Protein AF-A0A1V2Z956-F1 (afdb_monomer_lite)

Structure (mmCIF, N/CA/C/O backbone):
data_AF-A0A1V2Z956-F1
#
_entry.id   AF-A0A1V2Z956-F1
#
loop_
_atom_site.group_PDB
_atom_site.id
_atom_site.type_symbol
_atom_site.label_atom_id
_atom_site.label_alt_id
_atom_site.label_comp_id
_atom_site.label_asym_id
_atom_site.label_entity_id
_atom_site.label_seq_id
_atom_site.pdbx_PDB_ins_code
_atom_site.Cartn_x
_atom_site.Cartn_y
_atom_site.Cartn_z
_atom_site.occupancy
_atom_site.B_iso_or_equiv
_atom_site.auth_seq_id
_atom_site.auth_comp_id
_atom_site.auth_asym_id
_atom_site.auth_atom_id
_atom_site.pdbx_PDB_model_num
ATOM 1 N N . VAL A 1 1 ? -2.559 3.714 5.694 1.00 95.69 1 VAL A N 1
ATOM 2 C CA . VAL A 1 1 ? -2.040 2.980 4.511 1.00 95.69 1 VAL A CA 1
ATOM 3 C C . VAL A 1 1 ? -0.737 2.316 4.897 1.00 95.69 1 VAL A C 1
ATOM 5 O O . VAL A 1 1 ? -0.008 2.910 5.682 1.00 95.69 1 VAL A O 1
ATOM 8 N N . ALA A 1 2 ? -0.468 1.113 4.402 1.00 96.62 2 ALA A N 1
ATOM 9 C CA . ALA A 1 2 ? 0.821 0.449 4.570 1.00 96.62 2 ALA A CA 1
ATOM 10 C C . ALA A 1 2 ? 1.569 0.455 3.231 1.00 96.62 2 ALA A C 1
ATOM 12 O O . ALA A 1 2 ? 0.966 0.180 2.194 1.00 96.62 2 ALA A O 1
ATOM 13 N N . VAL A 1 3 ? 2.863 0.774 3.256 1.00 96.94 3 VAL A N 1
ATOM 14 C CA . VAL A 1 3 ? 3.761 0.660 2.099 1.00 96.94 3 VAL A CA 1
ATOM 15 C C . VAL A 1 3 ? 4.811 -0.378 2.452 1.00 96.94 3 VAL A C 1
ATOM 17 O O . VAL A 1 3 ? 5.456 -0.252 3.493 1.00 96.94 3 VAL A O 1
ATOM 20 N N . VAL A 1 4 ? 4.945 -1.413 1.629 1.00 96.19 4 VAL A N 1
ATOM 21 C CA . VAL A 1 4 ? 5.798 -2.567 1.923 1.00 96.19 4 VAL A CA 1
ATOM 22 C C . VAL A 1 4 ? 6.745 -2.860 0.767 1.00 96.19 4 VAL A C 1
ATOM 24 O O . VAL A 1 4 ? 6.358 -2.837 -0.400 1.00 96.19 4 VAL A O 1
ATOM 27 N N . GLU A 1 5 ? 7.984 -3.174 1.113 1.00 95.75 5 GLU A N 1
ATOM 28 C CA . GLU A 1 5 ? 8.953 -3.817 0.233 1.00 95.75 5 GLU A CA 1
ATOM 29 C C . GLU A 1 5 ? 9.013 -5.297 0.610 1.00 95.75 5 GLU A C 1
ATOM 31 O O . GLU A 1 5 ? 9.034 -5.652 1.793 1.00 95.75 5 GLU A O 1
ATOM 36 N N . ARG A 1 6 ? 8.989 -6.172 -0.393 1.00 94.25 6 ARG A N 1
ATOM 37 C CA . ARG A 1 6 ? 9.079 -7.620 -0.194 1.00 94.25 6 ARG A CA 1
ATOM 38 C C . ARG A 1 6 ? 10.505 -8.089 -0.444 1.00 94.25 6 ARG A C 1
ATOM 40 O O . ARG A 1 6 ? 11.158 -7.586 -1.347 1.00 94.25 6 ARG A O 1
ATOM 47 N N . ARG A 1 7 ? 10.931 -9.123 0.293 1.00 93.62 7 ARG A N 1
ATOM 48 C CA . ARG A 1 7 ? 12.212 -9.811 0.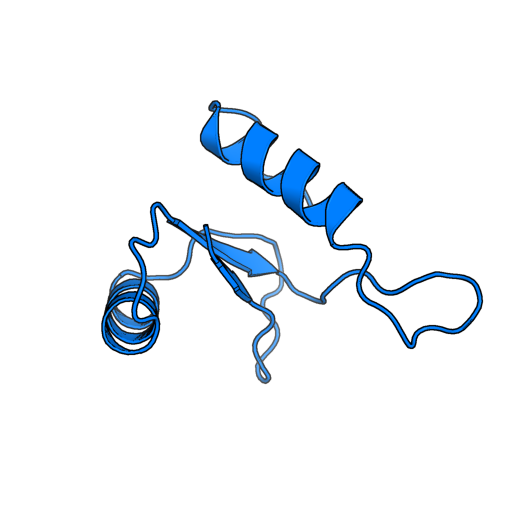045 1.00 93.62 7 ARG A CA 1
ATOM 49 C C . ARG A 1 7 ? 12.292 -10.352 -1.384 1.00 93.62 7 ARG A C 1
ATOM 51 O O . ARG A 1 7 ? 13.292 -10.149 -2.057 1.00 93.62 7 ARG A O 1
ATOM 58 N N . ASP A 1 8 ? 11.201 -10.957 -1.854 1.00 90.75 8 ASP A N 1
ATOM 59 C CA . ASP A 1 8 ? 11.008 -11.249 -3.273 1.00 90.75 8 ASP A CA 1
ATOM 60 C C . ASP A 1 8 ? 10.444 -9.995 -3.939 1.00 90.75 8 ASP A C 1
ATOM 62 O O . ASP A 1 8 ? 9.232 -9.740 -3.901 1.00 90.75 8 ASP A O 1
ATOM 66 N N . ALA A 1 9 ? 11.344 -9.167 -4.470 1.00 86.56 9 ALA A N 1
ATOM 67 C CA . ALA A 1 9 ? 10.986 -7.873 -5.026 1.00 86.56 9 ALA A CA 1
ATOM 68 C C . ALA A 1 9 ? 9.952 -8.011 -6.155 1.00 86.56 9 ALA A C 1
ATOM 70 O O . ALA A 1 9 ? 10.027 -8.887 -7.019 1.00 86.56 9 ALA A O 1
ATOM 71 N N . VAL A 1 10 ? 8.976 -7.103 -6.164 1.00 94.31 10 VAL A N 1
ATOM 72 C CA . VAL A 1 10 ? 8.027 -6.983 -7.274 1.00 94.31 10 VAL A CA 1
ATOM 73 C C . VAL A 1 10 ? 8.636 -6.135 -8.386 1.00 94.31 10 VAL A C 1
ATOM 75 O O . VAL A 1 10 ? 9.337 -5.167 -8.118 1.00 94.31 10 VAL A O 1
ATOM 78 N N . ALA A 1 11 ? 8.313 -6.436 -9.645 1.00 94.69 11 ALA A N 1
ATOM 79 C CA . ALA A 1 11 ? 8.839 -5.674 -10.783 1.00 94.69 11 ALA A CA 1
ATOM 80 C C . ALA A 1 11 ? 8.317 -4.224 -10.855 1.00 94.69 11 ALA A C 1
ATOM 82 O O . ALA A 1 11 ? 8.952 -3.360 -11.450 1.00 94.69 11 ALA A O 1
ATOM 83 N N . ARG A 1 12 ? 7.134 -3.952 -10.291 1.00 95.50 12 ARG A N 1
ATOM 84 C CA . ARG A 1 12 ? 6.492 -2.631 -10.316 1.00 95.50 12 ARG A CA 1
ATOM 85 C C . ARG A 1 12 ? 5.606 -2.420 -9.100 1.00 95.50 12 ARG A C 1
ATOM 87 O O . ARG A 1 12 ? 5.074 -3.386 -8.549 1.00 95.50 12 ARG A O 1
ATOM 94 N N . THR A 1 13 ? 5.392 -1.153 -8.753 1.00 97.25 13 THR A N 1
ATOM 95 C CA . THR A 1 13 ? 4.421 -0.757 -7.733 1.00 97.25 13 THR A CA 1
ATOM 96 C C . THR A 1 13 ? 3.036 -1.307 -8.058 1.00 97.25 13 THR A C 1
ATOM 98 O O . THR A 1 13 ? 2.558 -1.186 -9.191 1.00 97.25 13 THR A O 1
ATOM 101 N N . ARG A 1 14 ? 2.379 -1.897 -7.059 1.00 96.94 14 ARG A N 1
ATOM 102 C CA . ARG A 1 14 ? 1.012 -2.416 -7.174 1.00 96.94 14 ARG A CA 1
ATOM 103 C C . ARG A 1 14 ? 0.305 -2.438 -5.823 1.00 96.94 14 ARG A C 1
ATOM 105 O O . ARG A 1 14 ? 0.941 -2.342 -4.778 1.00 96.94 14 ARG A O 1
ATOM 112 N N . LEU A 1 15 ? -1.011 -2.632 -5.845 1.00 97.56 15 LEU A N 1
ATOM 113 C CA . LEU A 1 15 ? -1.726 -3.091 -4.656 1.00 97.56 15 LEU A CA 1
ATOM 114 C C . LEU A 1 15 ? -1.258 -4.504 -4.284 1.00 97.56 15 LEU A C 1
ATOM 116 O O . LEU A 1 15 ? -0.947 -5.324 -5.160 1.00 97.56 15 LEU A O 1
ATOM 120 N N . ALA A 1 16 ? -1.213 -4.776 -2.983 1.00 97.50 16 ALA A N 1
ATOM 121 C CA . ALA A 1 16 ? -1.061 -6.138 -2.493 1.00 97.50 16 ALA A CA 1
ATOM 122 C C . ALA A 1 16 ? -2.210 -7.018 -3.003 1.00 97.50 16 ALA A C 1
ATOM 124 O O . ALA A 1 16 ? -3.333 -6.546 -3.199 1.00 97.50 16 ALA A O 1
ATOM 125 N N . ASP A 1 17 ? -1.916 -8.298 -3.215 1.00 96.69 17 ASP A N 1
ATOM 126 C CA . ASP A 1 17 ? -2.967 -9.297 -3.387 1.00 96.69 17 ASP A CA 1
ATOM 127 C C . ASP A 1 17 ? -3.826 -9.409 -2.104 1.00 96.69 17 ASP A C 1
ATOM 129 O O . ASP A 1 17 ? -3.418 -8.939 -1.034 1.00 96.69 17 ASP A O 1
ATOM 133 N N . PRO A 1 18 ? -5.052 -9.961 -2.203 1.00 97.62 18 PRO A N 1
ATOM 134 C CA . PRO A 1 18 ? -5.990 -9.978 -1.082 1.00 97.62 18 PRO A CA 1
ATOM 135 C C . PRO A 1 18 ? -5.459 -10.690 0.165 1.00 97.62 18 PRO A C 1
ATOM 137 O O . PRO A 1 18 ? -5.742 -10.235 1.271 1.00 97.62 18 PRO A O 1
ATOM 140 N N . GLU A 1 19 ? -4.685 -11.761 -0.020 1.00 97.44 19 GLU A N 1
ATOM 141 C CA . GLU A 1 19 ? -4.091 -12.553 1.061 1.00 97.44 19 GLU A CA 1
ATOM 142 C C . GLU A 1 19 ? -3.069 -11.721 1.842 1.00 97.44 19 GLU A C 1
ATOM 144 O O . GLU A 1 19 ? -3.274 -11.455 3.026 1.00 97.44 19 GLU A O 1
ATOM 149 N N . LEU A 1 20 ? -2.068 -11.148 1.163 1.00 96.56 20 LEU A N 1
ATOM 150 C CA . LEU A 1 20 ? -1.083 -10.277 1.808 1.00 96.56 20 LEU A CA 1
ATOM 151 C C . LEU A 1 20 ? -1.735 -9.054 2.474 1.00 96.56 20 LEU A C 1
ATOM 153 O O . LEU A 1 20 ? -1.308 -8.598 3.538 1.00 96.56 20 LEU A O 1
ATOM 157 N N . ALA A 1 21 ? -2.772 -8.490 1.852 1.00 97.69 21 ALA A N 1
ATOM 158 C CA . ALA A 1 21 ? -3.495 -7.364 2.429 1.00 97.69 21 ALA A CA 1
ATOM 159 C C . ALA A 1 21 ? -4.276 -7.751 3.698 1.00 97.69 21 ALA A C 1
ATOM 161 O O . ALA A 1 21 ? -4.429 -6.912 4.590 1.00 97.69 21 ALA A O 1
ATOM 162 N N . ALA A 1 22 ? -4.800 -8.977 3.778 1.00 97.44 22 ALA A N 1
ATOM 163 C CA . ALA A 1 22 ? -5.463 -9.498 4.970 1.00 97.44 22 ALA A CA 1
ATOM 164 C C . ALA A 1 22 ? -4.450 -9.755 6.093 1.00 97.44 22 ALA A C 1
ATOM 166 O O . ALA A 1 22 ? -4.657 -9.265 7.205 1.00 97.44 22 ALA A O 1
ATOM 167 N N . ASP A 1 23 ? -3.322 -10.393 5.779 1.00 97.62 23 ASP A N 1
ATOM 168 C CA . ASP A 1 23 ? -2.251 -10.676 6.741 1.00 97.62 23 ASP A CA 1
ATOM 169 C C . ASP A 1 23 ? -1.711 -9.397 7.385 1.00 97.62 23 ASP A C 1
ATOM 171 O O . ASP A 1 23 ? -1.589 -9.295 8.607 1.00 97.62 23 ASP A O 1
ATOM 175 N N . ILE A 1 24 ? -1.456 -8.365 6.576 1.00 97.44 24 ILE A N 1
ATOM 176 C CA . ILE A 1 24 ? -0.986 -7.072 7.084 1.00 97.44 24 ILE A CA 1
ATOM 177 C C . ILE A 1 24 ? -2.046 -6.402 7.958 1.00 97.44 24 ILE A C 1
ATOM 179 O O . ILE A 1 24 ? -1.696 -5.815 8.977 1.00 97.44 24 ILE A O 1
ATOM 183 N N . ARG A 1 25 ? -3.334 -6.477 7.604 1.00 97.12 25 ARG A N 1
ATOM 184 C CA . ARG A 1 25 ? -4.406 -5.916 8.447 1.00 97.12 25 ARG A CA 1
ATOM 185 C C . ARG A 1 25 ? -4.535 -6.644 9.781 1.00 97.12 25 ARG A C 1
ATOM 187 O O . ARG A 1 25 ? -4.822 -5.991 10.775 1.00 97.12 25 ARG A O 1
ATOM 194 N N . ALA A 1 26 ? -4.327 -7.957 9.802 1.00 96.88 26 ALA A N 1
ATOM 195 C CA . ALA A 1 26 ? -4.332 -8.736 11.035 1.00 96.88 26 ALA A CA 1
ATOM 196 C C . ALA A 1 26 ? -3.109 -8.419 11.916 1.00 96.88 26 ALA A C 1
ATOM 198 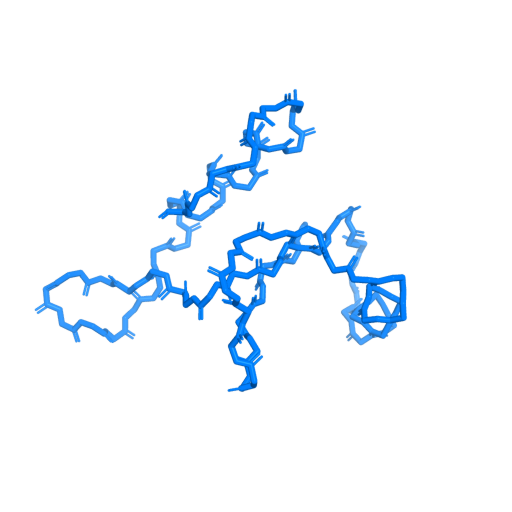O O . ALA A 1 26 ? -3.224 -8.374 13.138 1.00 96.88 26 ALA A O 1
ATOM 199 N N . ALA A 1 27 ? -1.950 -8.166 11.301 1.00 97.38 27 ALA A N 1
ATOM 200 C CA . ALA A 1 27 ? -0.707 -7.863 12.009 1.00 97.38 27 ALA A CA 1
ATOM 201 C C . ALA A 1 27 ? -0.605 -6.401 12.482 1.00 97.38 27 ALA A C 1
ATOM 203 O O . ALA A 1 27 ? 0.000 -6.113 13.516 1.00 97.38 27 ALA A O 1
ATOM 204 N N . VAL A 1 28 ? -1.164 -5.457 11.723 1.00 94.81 28 VAL A N 1
ATOM 205 C CA . VAL A 1 28 ? -1.137 -4.029 12.047 1.00 94.81 28 VAL A CA 1
ATOM 206 C C . VAL A 1 28 ? -2.322 -3.720 12.955 1.00 94.81 28 VAL A C 1
ATOM 208 O O . VAL A 1 28 ? -3.460 -3.682 12.508 1.00 94.81 28 VAL A O 1
ATOM 211 N N . GLY A 1 29 ? -2.056 -3.428 14.230 1.00 92.44 29 GLY A N 1
ATOM 212 C CA . GLY A 1 29 ? -3.071 -3.056 15.232 1.00 92.44 29 GLY A CA 1
ATOM 213 C C . GLY A 1 29 ? -3.781 -1.711 14.993 1.00 92.44 29 GLY A C 1
ATOM 214 O O . GLY A 1 29 ? -4.264 -1.095 15.938 1.00 92.44 29 GLY A O 1
ATOM 215 N N . ALA A 1 30 ? -3.810 -1.220 13.754 1.00 94.25 30 ALA A N 1
ATOM 216 C CA . ALA A 1 30 ? -4.467 0.010 13.336 1.00 94.25 30 ALA A CA 1
ATOM 217 C C . ALA A 1 30 ? -5.161 -0.192 11.975 1.00 94.25 30 ALA A C 1
ATOM 219 O O . ALA A 1 30 ? -4.673 -0.967 11.149 1.00 94.25 30 ALA A O 1
ATOM 220 N N . PRO A 1 31 ? -6.257 0.531 11.678 1.00 95.75 31 PRO A N 1
ATOM 221 C CA . PRO A 1 31 ? -6.946 0.406 10.397 1.00 95.75 31 PRO A CA 1
ATOM 222 C C . PRO A 1 31 ? -6.033 0.690 9.190 1.00 95.75 31 PRO A C 1
ATOM 224 O O . PRO A 1 31 ? -5.477 1.783 9.039 1.00 95.75 31 PRO A O 1
ATOM 227 N N . VAL A 1 32 ? -5.917 -0.282 8.279 1.00 96.88 32 VAL A N 1
ATOM 228 C CA . VAL A 1 32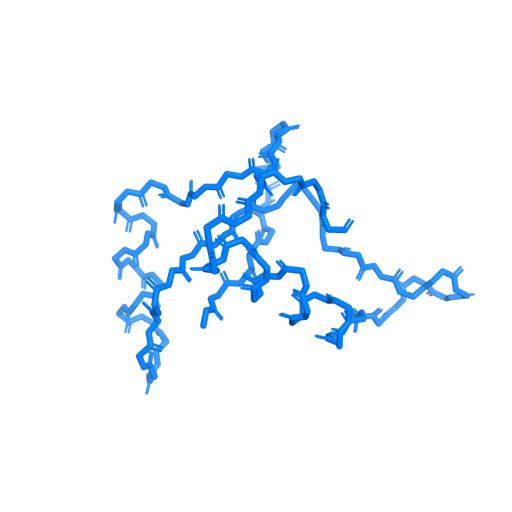 ? -5.143 -0.151 7.035 1.00 96.88 32 VAL A CA 1
ATOM 229 C C . VAL A 1 32 ? -6.080 -0.015 5.834 1.00 96.88 32 VAL A C 1
ATOM 231 O O . VAL A 1 32 ? -6.637 -0.997 5.344 1.00 96.88 32 VAL A O 1
ATOM 234 N N . ALA A 1 33 ? -6.204 1.217 5.326 1.00 96.25 33 ALA A N 1
ATOM 235 C CA 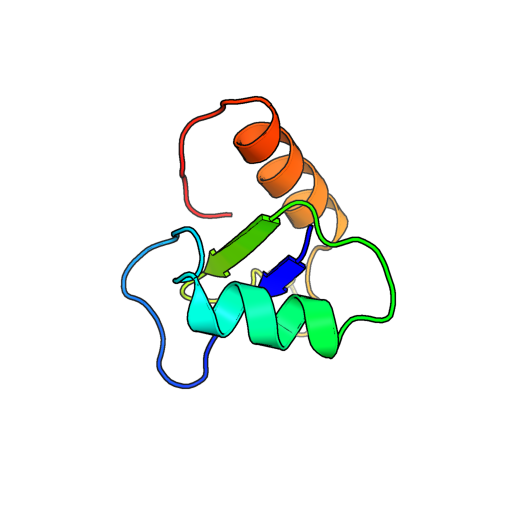. ALA A 1 33 ? -7.025 1.531 4.150 1.00 96.25 33 ALA A CA 1
ATOM 236 C C . ALA A 1 33 ? -6.589 0.766 2.884 1.00 96.25 33 ALA A C 1
ATOM 238 O O . ALA A 1 33 ? -7.418 0.216 2.167 1.00 96.25 33 ALA A O 1
ATOM 239 N N . ALA A 1 34 ? -5.280 0.691 2.632 1.00 97.19 34 ALA A N 1
ATOM 240 C CA . ALA A 1 34 ? -4.697 -0.063 1.528 1.00 97.19 34 ALA A CA 1
ATOM 241 C C . ALA A 1 34 ? -3.269 -0.496 1.864 1.00 97.19 34 ALA A C 1
ATOM 243 O O . ALA A 1 34 ? -2.612 0.115 2.718 1.00 97.19 34 ALA A O 1
ATOM 244 N N . VAL A 1 35 ? -2.798 -1.511 1.145 1.00 98.00 35 VAL A N 1
ATOM 245 C CA . VAL A 1 35 ? -1.413 -1.977 1.168 1.00 98.00 35 VAL A CA 1
ATOM 246 C C . VAL A 1 35 ? -0.820 -1.784 -0.225 1.00 98.00 35 VAL A C 1
ATOM 248 O O . VAL A 1 35 ? -1.289 -2.386 -1.192 1.00 98.00 35 VAL A O 1
ATOM 251 N N . LEU A 1 36 ? 0.203 -0.938 -0.318 1.00 97.81 36 LEU A N 1
ATOM 252 C CA . LEU A 1 36 ? 0.963 -0.678 -1.537 1.00 97.81 36 LEU A CA 1
ATOM 253 C C . LEU A 1 36 ? 2.287 -1.437 -1.465 1.00 97.81 36 LEU A C 1
ATOM 255 O O . LEU A 1 36 ? 3.043 -1.277 -0.509 1.00 97.81 36 LEU A O 1
ATOM 259 N N . VAL A 1 37 ? 2.565 -2.254 -2.474 1.00 97.62 37 VAL A N 1
ATOM 260 C CA . VAL A 1 37 ? 3.827 -2.985 -2.605 1.00 97.62 37 VAL A CA 1
ATOM 261 C C . VAL A 1 37 ? 4.721 -2.222 -3.569 1.00 97.62 37 VAL A C 1
ATOM 263 O O . VAL A 1 37 ? 4.287 -1.918 -4.682 1.00 97.62 37 VAL A O 1
ATOM 266 N N . VAL A 1 38 ? 5.951 -1.929 -3.156 1.00 96.81 38 VAL A N 1
ATOM 267 C CA . VAL A 1 38 ? 6.968 -1.248 -3.972 1.00 96.81 38 VAL A CA 1
ATOM 268 C C . VAL A 1 38 ? 8.142 -2.191 -4.261 1.00 96.81 38 VAL A C 1
ATOM 270 O O . VAL A 1 38 ? 8.399 -3.090 -3.458 1.00 96.81 38 VAL A O 1
ATOM 273 N N . PRO A 1 39 ? 8.862 -2.016 -5.387 1.00 95.88 39 PRO A N 1
ATOM 274 C CA . PRO A 1 39 ? 10.083 -2.777 -5.658 1.00 95.88 39 PRO A CA 1
ATOM 275 C C . PRO A 1 39 ? 11.179 -2.534 -4.613 1.00 95.88 39 PRO A C 1
ATOM 277 O O . PRO A 1 39 ? 11.865 -3.471 -4.230 1.00 95.88 39 PRO A O 1
ATOM 280 N N . ALA A 1 40 ? 11.316 -1.282 -4.163 1.00 92.56 40 ALA A N 1
ATOM 281 C CA . ALA A 1 40 ? 12.256 -0.847 -3.137 1.00 92.56 40 ALA A CA 1
ATOM 282 C C . ALA A 1 40 ? 11.713 0.399 -2.423 1.00 92.56 40 ALA A C 1
ATOM 284 O O . ALA A 1 40 ? 11.076 1.252 -3.056 1.00 92.56 40 ALA A O 1
ATOM 285 N N . LEU A 1 41 ? 11.952 0.517 -1.119 1.00 92.12 41 LEU A N 1
ATOM 286 C CA . LEU A 1 41 ? 11.629 1.719 -0.358 1.00 92.12 41 LEU A CA 1
ATOM 287 C C . LEU A 1 41 ? 12.648 2.827 -0.662 1.00 92.12 41 LEU A C 1
ATOM 289 O O . LEU A 1 41 ? 13.854 2.589 -0.584 1.00 92.12 41 LEU A O 1
ATOM 293 N N . PRO A 1 42 ? 12.193 4.057 -0.963 1.00 88.50 42 PRO A N 1
ATOM 294 C CA . PRO A 1 42 ? 13.102 5.164 -1.202 1.00 88.50 42 PRO A CA 1
ATOM 295 C C . PRO A 1 42 ? 13.852 5.513 0.08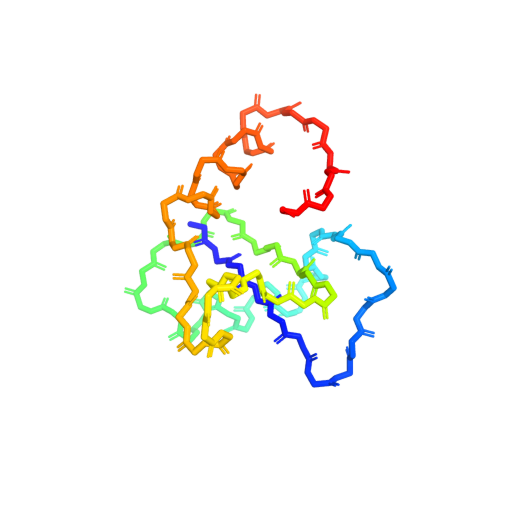6 1.00 88.50 42 PRO A C 1
ATOM 297 O O . PRO A 1 42 ? 13.247 5.818 1.121 1.00 88.50 42 PRO A O 1
ATOM 300 N N . THR A 1 43 ? 15.179 5.494 0.008 1.00 88.25 43 THR A N 1
ATOM 301 C CA . THR A 1 43 ? 16.071 5.956 1.070 1.00 88.25 43 THR A CA 1
ATOM 302 C C . THR A 1 43 ? 16.667 7.322 0.742 1.00 88.25 43 THR A C 1
ATOM 304 O O . THR A 1 43 ? 16.806 7.701 -0.416 1.00 88.25 43 THR A O 1
ATOM 307 N N . ASP A 1 44 ? 17.044 8.061 1.781 1.00 82.94 44 ASP A N 1
ATOM 308 C CA . ASP A 1 44 ? 17.740 9.338 1.709 1.00 82.94 44 ASP A CA 1
ATOM 309 C C . ASP A 1 44 ? 18.991 9.220 0.833 1.00 82.94 44 ASP A C 1
ATOM 311 O O . ASP A 1 44 ? 19.890 8.436 1.133 1.00 82.94 44 ASP A O 1
ATOM 315 N N . ILE A 1 45 ? 19.059 10.035 -0.222 1.00 74.75 45 ILE A N 1
ATOM 316 C CA . ILE A 1 45 ? 20.126 9.974 -1.231 1.00 74.75 45 ILE A CA 1
ATOM 317 C C . ILE A 1 45 ? 21.518 10.298 -0.679 1.00 74.75 45 ILE A C 1
ATOM 319 O O . ILE A 1 45 ? 22.513 10.010 -1.339 1.00 74.75 45 ILE A O 1
ATOM 323 N N . ARG A 1 46 ? 21.616 10.943 0.494 1.00 77.25 46 ARG A N 1
ATOM 324 C CA . ARG A 1 46 ? 22.903 11.387 1.043 1.00 77.25 46 ARG A CA 1
ATOM 325 C C . ARG A 1 46 ? 23.624 10.241 1.743 1.00 77.25 46 ARG A C 1
ATOM 327 O O . ARG A 1 46 ? 24.848 10.216 1.721 1.00 77.25 46 ARG A O 1
ATOM 334 N N . HIS A 1 47 ? 22.888 9.300 2.345 1.00 70.44 47 HIS A N 1
ATOM 335 C CA . HIS A 1 47 ? 23.494 8.211 3.126 1.00 70.44 47 HIS A CA 1
ATOM 336 C C . HIS A 1 47 ? 22.765 6.853 3.048 1.00 70.44 47 HIS A C 1
ATOM 338 O O . HIS A 1 47 ? 23.109 5.952 3.808 1.00 70.44 47 HIS A O 1
ATOM 344 N N . ASN A 1 48 ? 21.743 6.685 2.199 1.00 68.94 48 ASN A N 1
ATOM 345 C CA . ASN A 1 48 ? 20.967 5.446 1.982 1.00 68.94 48 ASN A CA 1
ATOM 346 C C . ASN A 1 48 ? 20.473 4.727 3.252 1.00 68.94 48 ASN A C 1
ATOM 348 O O . ASN A 1 48 ? 20.253 3.52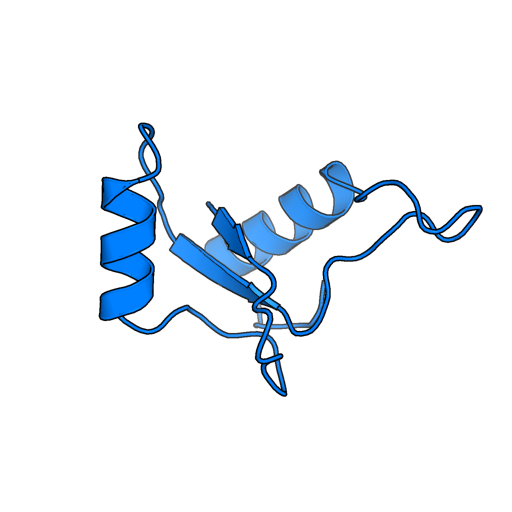2 3.253 1.00 68.94 48 ASN A O 1
ATOM 352 N N . SER A 1 49 ? 20.300 5.458 4.354 1.00 77.38 49 SER A N 1
ATOM 353 C CA . SER A 1 49 ? 20.042 4.848 5.669 1.00 77.38 49 SER A CA 1
ATOM 354 C C . SER A 1 49 ? 18.675 5.205 6.250 1.00 77.38 49 SER A C 1
ATOM 356 O O . SER A 1 49 ? 18.298 4.699 7.305 1.00 77.38 49 SER A O 1
ATOM 358 N N . LYS A 1 50 ? 17.932 6.124 5.621 1.00 85.38 50 LYS A N 1
ATOM 359 C CA . LYS A 1 50 ? 16.667 6.639 6.161 1.00 85.38 50 LYS A CA 1
ATOM 360 C C . LYS A 1 50 ? 15.601 6.676 5.093 1.00 85.38 50 LYS A C 1
ATOM 362 O O . LYS A 1 50 ? 15.810 7.275 4.054 1.00 85.38 50 LYS A O 1
ATOM 367 N N . ILE A 1 51 ? 14.443 6.104 5.379 1.00 88.69 51 ILE A N 1
ATOM 368 C CA . ILE A 1 51 ? 13.278 6.230 4.507 1.00 88.69 51 ILE A CA 1
ATOM 369 C C . ILE A 1 51 ? 12.737 7.664 4.591 1.00 88.69 51 ILE A C 1
ATOM 371 O O . ILE A 1 51 ? 12.460 8.148 5.696 1.00 88.69 51 ILE A O 1
ATOM 375 N N . ASP A 1 52 ? 12.528 8.325 3.446 1.00 88.50 52 ASP A N 1
ATOM 376 C CA . ASP A 1 52 ? 11.786 9.593 3.402 1.00 88.50 52 ASP A CA 1
ATOM 377 C C . ASP A 1 52 ? 10.285 9.321 3.588 1.00 88.50 52 ASP A C 1
ATOM 379 O O . ASP A 1 52 ? 9.502 9.150 2.649 1.00 88.50 52 ASP A O 1
ATOM 383 N N . ARG A 1 53 ? 9.876 9.272 4.859 1.00 90.44 53 ARG A N 1
ATOM 384 C CA . ARG A 1 53 ? 8.486 9.005 5.248 1.00 90.44 53 ARG A CA 1
ATOM 385 C C . ARG A 1 53 ? 7.520 10.094 4.781 1.00 90.44 53 ARG A C 1
ATOM 387 O O . ARG A 1 53 ? 6.349 9.795 4.557 1.00 90.44 53 ARG A O 1
ATOM 394 N N . ALA A 1 54 ? 7.975 11.340 4.646 1.00 91.25 54 ALA A N 1
ATOM 395 C CA . ALA A 1 54 ? 7.110 12.442 4.237 1.00 91.25 54 ALA A CA 1
ATOM 396 C C . ALA A 1 54 ? 6.804 12.365 2.736 1.00 91.25 54 ALA A C 1
ATOM 398 O O . ALA A 1 54 ? 5.645 12.519 2.344 1.00 91.25 54 ALA A O 1
ATOM 399 N N . ALA A 1 55 ? 7.814 12.081 1.910 1.00 90.88 55 ALA A N 1
ATOM 400 C CA . ALA A 1 55 ? 7.628 11.830 0.483 1.00 90.88 55 ALA A CA 1
ATOM 401 C C . ALA A 1 55 ? 6.726 10.615 0.235 1.00 90.88 55 ALA A C 1
ATOM 403 O O . ALA A 1 55 ? 5.730 10.745 -0.478 1.00 90.88 55 ALA A O 1
ATOM 404 N N . LEU A 1 56 ? 6.988 9.490 0.912 1.00 94.50 56 LEU A N 1
ATOM 405 C CA . LEU A 1 56 ? 6.141 8.297 0.815 1.00 94.50 56 LEU A CA 1
ATOM 406 C C . LEU A 1 56 ? 4.692 8.561 1.224 1.00 94.50 56 LEU A C 1
ATOM 408 O O . LEU A 1 56 ? 3.773 8.087 0.561 1.00 94.50 56 LEU A O 1
ATOM 412 N N . SER A 1 57 ? 4.474 9.326 2.297 1.00 94.69 57 SER A N 1
ATOM 413 C CA . SER A 1 57 ? 3.124 9.666 2.754 1.00 94.69 57 SER A CA 1
ATOM 414 C C . SER A 1 57 ? 2.361 10.479 1.703 1.00 94.69 57 SER A C 1
ATOM 416 O O . SER A 1 57 ? 1.220 10.148 1.377 1.00 94.69 57 SER A O 1
ATOM 418 N N . ARG A 1 58 ? 3.005 11.492 1.102 1.00 96.25 58 ARG A N 1
ATOM 419 C CA . ARG A 1 58 ? 2.403 12.291 0.019 1.00 96.25 58 ARG A CA 1
ATOM 420 C C . ARG A 1 58 ? 2.086 11.439 -1.208 1.00 96.25 58 ARG A C 1
ATOM 422 O O . ARG A 1 58 ? 0.983 11.531 -1.740 1.00 96.25 58 ARG A O 1
ATOM 429 N N . TRP A 1 59 ? 3.030 10.602 -1.632 1.00 97.19 59 TRP A N 1
ATOM 430 C CA . TRP A 1 59 ? 2.860 9.701 -2.771 1.00 97.19 59 TRP A CA 1
ATOM 431 C C . TRP A 1 59 ? 1.701 8.714 -2.557 1.00 97.19 59 TRP A C 1
ATOM 433 O O . TRP A 1 59 ? 0.797 8.627 -3.390 1.00 97.19 59 TRP A O 1
ATOM 443 N N . ALA A 1 60 ? 1.669 8.030 -1.410 1.00 97.69 60 ALA A N 1
ATOM 444 C CA . ALA A 1 60 ? 0.601 7.087 -1.089 1.00 97.69 60 ALA A CA 1
ATOM 445 C C . ALA A 1 60 ? -0.757 7.798 -0.995 1.00 97.69 60 ALA A C 1
ATOM 447 O O . ALA A 1 60 ? -1.759 7.284 -1.489 1.00 97.69 60 ALA A O 1
ATOM 448 N N . GLY A 1 61 ? -0.787 9.001 -0.412 1.00 97.69 61 GLY A N 1
ATOM 449 C CA . GLY A 1 61 ? -1.981 9.841 -0.360 1.00 97.69 61 GLY A CA 1
ATOM 450 C C . GLY A 1 61 ? -2.527 10.182 -1.749 1.00 97.69 61 GLY A C 1
ATOM 451 O O . GLY A 1 61 ? -3.729 10.059 -1.972 1.00 97.69 61 GLY A O 1
ATOM 452 N N . ALA A 1 62 ? -1.658 10.530 -2.704 1.00 97.88 62 ALA A N 1
ATOM 453 C CA . ALA A 1 62 ? -2.066 10.829 -4.078 1.00 97.88 62 ALA A CA 1
ATOM 454 C C . ALA A 1 62 ? -2.694 9.614 -4.782 1.00 97.88 62 ALA A C 1
ATOM 456 O O . ALA A 1 62 ? -3.717 9.758 -5.448 1.00 97.88 62 ALA A O 1
ATOM 457 N N . ILE A 1 63 ? -2.135 8.412 -4.599 1.00 97.38 63 ILE A N 1
ATOM 458 C CA . ILE A 1 63 ? -2.715 7.171 -5.142 1.00 97.38 63 ILE A CA 1
ATOM 459 C C . ILE A 1 63 ? -4.095 6.906 -4.531 1.00 97.38 63 ILE A C 1
ATOM 461 O O . ILE A 1 63 ? -5.047 6.613 -5.251 1.00 97.38 63 ILE A O 1
ATOM 465 N N . LEU A 1 64 ? -4.230 7.043 -3.209 1.00 97.00 64 LEU A N 1
ATOM 466 C CA . LEU A 1 64 ? -5.507 6.819 -2.520 1.00 97.00 64 LEU A CA 1
ATOM 467 C C . LEU A 1 64 ? -6.580 7.846 -2.883 1.00 97.00 64 LEU A C 1
ATOM 469 O O . LEU A 1 64 ? -7.763 7.527 -2.822 1.00 97.00 64 LEU A O 1
ATOM 473 N N . ALA A 1 65 ? -6.181 9.044 -3.305 1.00 97.69 65 ALA A N 1
ATOM 474 C CA . ALA A 1 65 ? -7.078 10.057 -3.850 1.00 97.69 65 ALA A CA 1
ATOM 475 C C . ALA A 1 65 ? -7.517 9.772 -5.306 1.00 97.69 65 ALA A C 1
ATOM 477 O O . ALA A 1 65 ? -8.142 10.625 -5.931 1.00 97.69 65 ALA A O 1
ATOM 478 N N . GLY A 1 66 ? -7.189 8.598 -5.863 1.00 97.00 66 GLY A N 1
ATOM 479 C CA . GLY A 1 66 ? -7.507 8.219 -7.245 1.00 97.00 66 GLY A CA 1
ATOM 480 C C . GLY A 1 66 ? -6.428 8.599 -8.263 1.00 97.00 66 GLY A C 1
ATOM 481 O O . GLY A 1 66 ? -6.666 8.536 -9.469 1.00 97.00 66 GLY A O 1
ATOM 482 N N . GLY A 1 67 ? -5.242 9.002 -7.799 1.00 96.88 67 GLY A N 1
ATOM 483 C CA . GLY A 1 67 ? -4.091 9.278 -8.650 1.00 96.88 67 GLY A CA 1
ATOM 484 C C . GLY A 1 67 ? -3.544 8.030 -9.353 1.00 96.88 67 GLY A C 1
ATOM 485 O O . GLY A 1 67 ? -3.870 6.887 -9.031 1.00 96.88 67 GLY A O 1
ATOM 486 N N . ARG A 1 68 ? -2.669 8.252 -10.339 1.00 96.44 68 ARG A N 1
ATOM 487 C CA . ARG A 1 68 ? -2.023 7.169 -11.096 1.00 96.44 68 ARG A CA 1
ATOM 488 C C . ARG A 1 68 ? -1.065 6.365 -10.210 1.00 96.44 68 ARG A C 1
ATOM 490 O O . ARG A 1 68 ? -0.339 6.931 -9.402 1.00 96.44 68 ARG A O 1
ATOM 497 N N . MET A 1 69 ? -1.008 5.051 -10.434 1.00 96.00 69 MET A N 1
ATOM 498 C CA . MET A 1 69 ? -0.035 4.161 -9.792 1.00 96.00 69 MET A CA 1
ATOM 499 C C . MET A 1 69 ? 1.360 4.383 -10.396 1.00 96.00 69 MET A C 1
ATOM 501 O O . MET A 1 69 ? 1.674 3.842 -11.457 1.00 96.00 69 MET A O 1
ATOM 505 N N . THR A 1 70 ? 2.189 5.188 -9.734 1.00 95.56 70 THR A N 1
ATOM 506 C CA . THR A 1 70 ? 3.592 5.437 -10.107 1.00 95.56 70 THR A CA 1
ATOM 507 C C . THR A 1 70 ? 4.547 4.857 -9.066 1.00 95.56 70 THR A C 1
ATOM 509 O O . THR A 1 70 ? 4.135 4.485 -7.966 1.00 95.56 70 THR A O 1
ATOM 512 N N . ALA A 1 71 ? 5.837 4.788 -9.396 1.00 93.12 71 ALA A N 1
ATOM 513 C CA . ALA A 1 71 ? 6.867 4.577 -8.383 1.00 93.12 71 ALA A CA 1
ATOM 514 C C . ALA A 1 71 ? 6.885 5.753 -7.377 1.00 93.12 71 ALA A C 1
ATOM 516 O O . ALA A 1 71 ? 6.499 6.864 -7.770 1.00 93.12 71 ALA A O 1
ATOM 517 N N . PRO A 1 72 ? 7.237 5.494 -6.103 1.00 91.69 72 PRO A N 1
ATOM 518 C CA . PRO A 1 72 ? 7.460 6.535 -5.102 1.00 91.69 72 PRO A CA 1
ATOM 519 C C . PRO A 1 72 ? 8.702 7.384 -5.386 1.00 91.69 72 PRO A C 1
ATOM 521 O O . PRO A 1 72 ? 9.620 6.886 -6.078 1.00 91.69 72 PRO A O 1
#

pLDDT: mean 93.43, std 6.36, range [68.94, 98.0]

Sequence (72 aa):
VAVVERRDAVARTRLADPELAADIRAAVGAPVAAVLVVPALPTDIRHNSKIDRAALSRWAGAILAGGRMTAP

Foldseek 3Di:
DAEDEDPPFDPAKDWDDPVVFVVVCVVDPDDDPTYIYGRDADADPVPRPHGPPVVVVVVVVCVVVVHDRHHD

Secondary structure (DSSP, 8-state):
-EEEE-SS--SS-EEPPHHHHHHHHHHSSS--S-EEEESSPPBPTTTS-SB-HHHHHHHHHHHHTT------

Radius of gyration: 12.31 Å; chains: 1; bounding box: 31×25×26 Å